Protein AF-A0A353NN80-F1 (afdb_monomer_lite)

Radius of gyration: 13.12 Å; chains: 1; bounding box: 34×25×28 Å

Sequence (74 aa):
MQIALTKKLADAMGVNSPSACEAENPMFSWTANWTKVWDNRRAEDMLVLVNNATRFTVAIYQVKRKDLKNVAEM

Secondary structure (DSSP, 8-state):
-EEEEPHHHHHHHT--PPP--S---GGGEEEEEEE---SS--SEEEEEEEETTTSS-EEEEEEEHHHHHTGGG-

pLDDT: mean 79.11, std 11.54, range [46.5, 92.0]

Structure (mmCIF, N/CA/C/O backbone):
data_AF-A0A353NN80-F1
#
_entry.id   AF-A0A353NN80-F1
#
loop_
_atom_site.group_PDB
_atom_site.id
_atom_site.type_symbol
_atom_site.label_atom_id
_atom_site.label_alt_id
_atom_site.label_comp_id
_atom_site.label_asym_id
_atom_site.label_entity_id
_atom_site.label_seq_id
_atom_site.pdbx_PDB_ins_code
_atom_site.Cartn_x
_atom_site.Cartn_y
_atom_site.Cartn_z
_atom_site.occupancy
_atom_site.B_iso_or_equiv
_atom_site.auth_seq_id
_atom_site.auth_comp_id
_atom_site.auth_asym_id
_atom_site.auth_atom_id
_atom_site.pdbx_PDB_model_num
ATOM 1 N N . MET A 1 1 ? 15.591 1.663 -1.378 1.00 76.81 1 MET A N 1
ATOM 2 C CA . MET A 1 1 ? 14.261 1.010 -1.452 1.00 76.81 1 MET A CA 1
ATOM 3 C C . MET A 1 1 ? 13.243 2.101 -1.249 1.00 76.81 1 MET A C 1
ATOM 5 O O . MET A 1 1 ? 13.190 2.676 -0.166 1.00 76.81 1 MET A O 1
ATOM 9 N N . GLN A 1 2 ? 12.458 2.380 -2.281 1.00 84.88 2 GLN A N 1
ATOM 10 C CA . GLN A 1 2 ? 11.545 3.514 -2.320 1.00 84.88 2 GLN A CA 1
ATOM 11 C C . GLN A 1 2 ? 10.099 3.033 -2.205 1.00 84.88 2 GLN A C 1
ATOM 13 O O . GLN A 1 2 ? 9.660 2.179 -2.977 1.00 84.88 2 GLN A O 1
ATOM 18 N N . ILE A 1 3 ? 9.346 3.598 -1.259 1.00 87.12 3 ILE A N 1
ATOM 19 C CA . ILE A 1 3 ? 7.907 3.358 -1.121 1.00 87.12 3 ILE A CA 1
ATOM 20 C C . ILE A 1 3 ? 7.181 4.664 -1.429 1.00 87.12 3 ILE A C 1
ATOM 22 O O . ILE A 1 3 ? 7.236 5.618 -0.657 1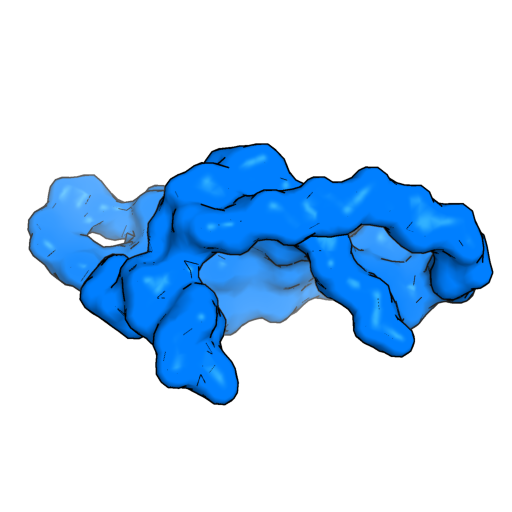.00 87.12 3 ILE A O 1
ATOM 26 N N . ALA A 1 4 ? 6.504 4.706 -2.572 1.00 88.69 4 ALA A N 1
ATOM 27 C CA . ALA A 1 4 ? 5.630 5.805 -2.941 1.00 88.69 4 ALA A CA 1
ATOM 28 C C . ALA A 1 4 ? 4.253 5.599 -2.305 1.00 88.69 4 ALA A C 1
ATOM 30 O O . ALA A 1 4 ? 3.654 4.530 -2.430 1.00 88.69 4 ALA A O 1
ATOM 31 N N . LEU A 1 5 ? 3.734 6.626 -1.640 1.00 89.00 5 LEU A N 1
ATOM 32 C CA . LEU A 1 5 ? 2.395 6.597 -1.066 1.00 89.00 5 LEU A CA 1
ATOM 33 C C . LEU A 1 5 ? 1.386 7.104 -2.096 1.00 89.00 5 LEU A C 1
ATOM 35 O O . LEU A 1 5 ? 1.600 8.124 -2.749 1.00 89.00 5 LEU A O 1
ATOM 39 N N . THR A 1 6 ? 0.242 6.435 -2.213 1.00 90.00 6 THR A N 1
ATOM 40 C CA . THR A 1 6 ? -0.907 7.058 -2.886 1.00 90.00 6 THR A CA 1
ATOM 41 C C . THR A 1 6 ? -1.377 8.283 -2.102 1.00 90.00 6 THR A C 1
ATOM 43 O O . THR A 1 6 ? -1.315 8.294 -0.872 1.00 90.00 6 THR A O 1
ATOM 46 N N . LYS A 1 7 ? -1.942 9.281 -2.795 1.00 87.44 7 LYS A N 1
ATOM 47 C CA . LYS A 1 7 ? -2.528 10.470 -2.150 1.00 87.44 7 LYS A CA 1
ATOM 48 C C . LYS A 1 7 ? -3.517 10.095 -1.041 1.00 87.44 7 LYS A C 1
ATOM 50 O O . LYS A 1 7 ? -3.424 10.593 0.069 1.00 87.44 7 LYS A O 1
ATOM 55 N N . LYS A 1 8 ? -4.389 9.121 -1.318 1.00 88.44 8 LYS A N 1
ATOM 56 C CA . LYS A 1 8 ? -5.366 8.587 -0.359 1.00 88.44 8 LYS A CA 1
ATOM 57 C C . LYS A 1 8 ? -4.717 8.093 0.941 1.00 88.44 8 LYS A C 1
ATOM 59 O O . LYS A 1 8 ? -5.265 8.316 2.015 1.00 88.44 8 LYS A O 1
ATOM 64 N N . LEU A 1 9 ? -3.595 7.379 0.841 1.00 88.44 9 LEU A N 1
ATOM 65 C CA . LEU A 1 9 ? -2.869 6.866 2.002 1.00 88.44 9 LEU A CA 1
ATOM 66 C C . LEU A 1 9 ? -2.088 7.983 2.713 1.00 88.44 9 LEU A C 1
ATOM 68 O O . LEU A 1 9 ? -2.115 8.038 3.938 1.00 88.44 9 LEU A O 1
ATOM 72 N N . ALA A 1 10 ? -1.447 8.888 1.970 1.00 88.44 10 ALA A N 1
ATOM 73 C CA . ALA A 1 10 ? -0.744 10.041 2.537 1.00 88.44 10 ALA A CA 1
ATOM 74 C C . ALA A 1 10 ? -1.691 10.935 3.360 1.00 88.44 10 ALA A C 1
ATOM 76 O O . ALA A 1 10 ? -1.411 11.218 4.524 1.00 88.44 10 ALA A O 1
ATOM 77 N N . ASP A 1 11 ? -2.860 11.263 2.800 1.00 87.00 11 ASP A N 1
ATOM 78 C CA . ASP A 1 11 ? -3.912 12.031 3.473 1.00 87.00 11 ASP A CA 1
ATOM 79 C C . ASP A 1 11 ? -4.404 11.314 4.743 1.00 87.00 11 ASP A C 1
ATOM 81 O O . ASP A 1 11 ? -4.633 11.941 5.775 1.00 87.00 11 ASP A O 1
ATOM 85 N N . ALA A 1 12 ? -4.544 9.984 4.692 1.00 83.94 12 ALA A N 1
ATOM 86 C CA . ALA A 1 12 ? -4.986 9.186 5.835 1.00 83.94 12 ALA A CA 1
ATOM 87 C C . ALA A 1 12 ? -3.958 9.129 6.977 1.00 83.94 12 ALA A C 1
ATOM 89 O O . ALA A 1 12 ? -4.359 9.003 8.135 1.00 83.94 12 ALA A O 1
ATOM 90 N N . MET A 1 13 ? -2.665 9.218 6.655 1.00 85.31 13 MET A N 1
ATOM 91 C CA . MET A 1 13 ? -1.570 9.255 7.631 1.00 85.31 13 MET A CA 1
ATOM 92 C C . MET A 1 13 ? -1.208 10.677 8.076 1.00 85.31 13 MET A C 1
ATOM 94 O O . MET A 1 13 ? -0.407 10.835 8.990 1.00 85.31 13 MET A O 1
ATOM 98 N N . GLY A 1 14 ? -1.772 11.713 7.446 1.00 84.50 14 GLY A N 1
ATOM 99 C CA . GLY A 1 14 ? -1.435 13.107 7.742 1.00 84.50 14 GLY A CA 1
ATOM 100 C C . GLY A 1 14 ? 0.001 13.486 7.363 1.00 84.50 14 GLY A C 1
ATOM 101 O O . GLY A 1 14 ? 0.553 14.424 7.932 1.00 84.50 14 GLY A O 1
ATOM 102 N N . VAL A 1 15 ? 0.617 12.761 6.424 1.00 84.12 15 VAL A N 1
ATOM 103 C CA . VAL A 1 15 ? 2.009 12.979 6.010 1.00 84.12 15 VAL A CA 1
ATOM 104 C C . VAL A 1 15 ? 2.041 13.699 4.667 1.00 84.12 15 VAL A C 1
ATOM 106 O O . VAL A 1 15 ? 1.393 1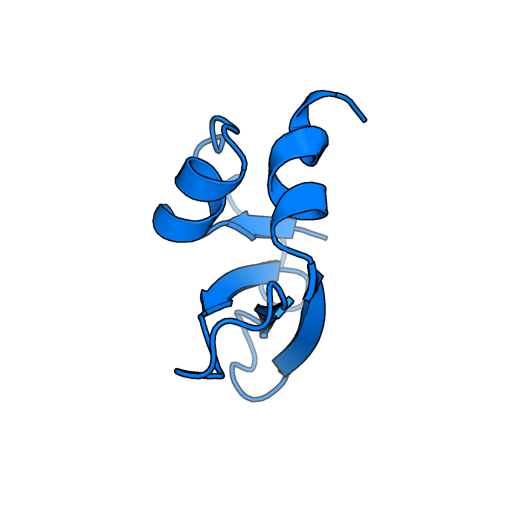3.282 3.705 1.00 84.12 15 VAL A O 1
ATOM 109 N N . ASN A 1 16 ? 2.853 14.752 4.572 1.00 76.50 16 ASN A N 1
ATOM 110 C CA . ASN A 1 16 ? 3.160 15.384 3.294 1.00 76.50 16 ASN A CA 1
ATOM 111 C C . ASN A 1 16 ? 4.083 14.456 2.497 1.00 76.50 16 ASN A C 1
ATOM 113 O O . ASN A 1 16 ? 5.247 14.284 2.853 1.00 76.50 16 ASN A O 1
ATOM 117 N N . SER A 1 17 ? 3.574 13.841 1.428 1.00 65.25 17 SER A N 1
ATOM 118 C CA . SER A 1 17 ? 4.417 13.017 0.559 1.00 65.25 17 SER A CA 1
ATOM 119 C C . SER A 1 17 ? 5.342 13.925 -0.258 1.00 65.25 17 SER A C 1
ATOM 121 O O . SER A 1 17 ? 4.830 14.738 -1.035 1.00 65.25 17 SER A O 1
ATOM 123 N N . PRO A 1 18 ? 6.678 13.797 -0.149 1.00 64.00 18 PRO A N 1
ATOM 124 C CA . PRO A 1 18 ? 7.574 14.454 -1.090 1.00 64.00 18 PRO A CA 1
ATOM 125 C C . PRO A 1 18 ? 7.282 13.954 -2.513 1.00 64.00 18 PRO A C 1
ATOM 127 O O . PRO A 1 18 ? 6.836 12.816 -2.708 1.00 64.00 18 PRO A O 1
ATOM 130 N N . SER A 1 19 ? 7.492 14.819 -3.510 1.00 60.06 19 SER A N 1
ATOM 131 C CA . SER A 1 19 ? 7.368 14.443 -4.920 1.00 60.06 19 SER A CA 1
ATOM 132 C C . SER A 1 19 ? 8.306 13.281 -5.232 1.00 60.06 19 SER A C 1
ATOM 134 O O . SER A 1 19 ? 9.402 13.214 -4.674 1.00 60.06 19 SER A O 1
ATOM 136 N N . ALA A 1 20 ? 7.866 12.374 -6.109 1.00 60.78 20 ALA A N 1
ATOM 137 C CA . ALA A 1 20 ? 8.605 11.172 -6.479 1.00 60.78 20 ALA A CA 1
ATOM 138 C C . ALA A 1 20 ? 10.092 11.485 -6.727 1.00 60.78 20 ALA A C 1
ATOM 140 O O . ALA A 1 20 ? 10.423 12.256 -7.623 1.00 60.78 20 ALA A O 1
ATOM 141 N N . CYS A 1 21 ? 10.965 10.906 -5.895 1.00 56.41 21 CYS A N 1
ATOM 142 C CA . CYS A 1 21 ? 12.410 10.963 -6.086 1.00 56.41 21 CYS A CA 1
ATOM 143 C C . CYS A 1 21 ? 12.729 10.293 -7.427 1.00 56.41 21 CYS A C 1
ATOM 145 O O . CYS A 1 21 ? 12.285 9.162 -7.657 1.00 56.41 21 CYS A O 1
ATOM 147 N N . GLU A 1 22 ? 13.424 11.000 -8.317 1.00 60.19 22 GLU A N 1
ATOM 148 C CA . GLU A 1 22 ? 13.799 10.463 -9.620 1.00 60.19 22 GLU A CA 1
ATOM 149 C C . GLU A 1 22 ? 14.774 9.287 -9.455 1.00 60.19 22 GLU A C 1
ATOM 151 O O . GLU A 1 22 ? 15.826 9.401 -8.832 1.00 60.19 22 GLU A O 1
ATOM 156 N N . ALA A 1 23 ? 14.393 8.161 -10.064 1.00 57.44 23 ALA A N 1
ATOM 157 C CA . ALA A 1 23 ? 15.237 7.028 -10.436 1.00 57.44 23 ALA A CA 1
ATOM 158 C C . ALA A 1 23 ? 15.978 6.260 -9.313 1.00 57.44 23 ALA A C 1
ATOM 160 O O . ALA A 1 23 ? 17.195 6.092 -9.371 1.00 57.44 23 ALA A O 1
ATOM 161 N N . GLU A 1 24 ? 15.251 5.618 -8.388 1.00 66.12 24 GLU A N 1
ATOM 162 C CA . GLU A 1 24 ? 15.695 4.293 -7.911 1.00 66.12 24 GLU A CA 1
ATOM 163 C C . GLU A 1 24 ? 15.233 3.210 -8.907 1.00 66.12 24 GLU A C 1
ATOM 165 O O . GLU A 1 24 ? 14.147 3.298 -9.483 1.00 66.12 24 GLU A O 1
ATOM 170 N N . ASN A 1 25 ? 16.066 2.184 -9.133 1.00 80.25 25 ASN A N 1
ATOM 171 C CA . ASN A 1 25 ? 15.751 1.056 -10.019 1.00 80.25 25 ASN A CA 1
ATOM 172 C C . ASN A 1 25 ? 14.332 0.517 -9.714 1.00 80.25 25 ASN A C 1
ATOM 174 O O . ASN A 1 25 ? 14.069 0.163 -8.560 1.00 80.25 25 ASN A O 1
ATOM 178 N N . PRO A 1 26 ? 13.438 0.403 -10.720 1.00 79.00 26 PRO A N 1
ATOM 179 C CA . PRO A 1 26 ? 12.049 -0.006 -10.530 1.00 79.00 26 PRO A CA 1
ATOM 180 C C . PRO A 1 26 ? 11.856 -1.296 -9.720 1.00 79.00 26 PRO A C 1
ATOM 182 O O . PRO A 1 26 ? 10.859 -1.412 -9.005 1.00 79.00 26 PRO A O 1
ATOM 185 N N . MET A 1 27 ? 12.812 -2.232 -9.773 1.00 81.62 27 MET A N 1
ATOM 186 C CA . MET A 1 27 ? 12.821 -3.463 -8.967 1.00 81.62 27 MET A CA 1
ATOM 187 C C . MET A 1 27 ? 12.807 -3.194 -7.454 1.00 81.62 27 MET A C 1
ATOM 189 O O . MET A 1 27 ? 12.226 -3.974 -6.703 1.00 81.62 27 MET A O 1
ATOM 193 N N . PHE A 1 28 ? 13.397 -2.084 -7.006 1.00 84.06 28 PHE A N 1
ATOM 194 C CA . PHE A 1 28 ? 13.463 -1.666 -5.601 1.00 84.06 28 PHE A CA 1
ATOM 195 C C . PHE A 1 28 ? 12.436 -0.583 -5.241 1.00 84.06 28 PHE A C 1
ATOM 197 O O . PHE A 1 28 ? 12.523 0.006 -4.159 1.00 84.06 28 PHE A O 1
ATOM 204 N N . SER A 1 29 ? 11.460 -0.335 -6.121 1.00 87.00 29 SER A N 1
ATOM 205 C CA . SER A 1 29 ? 10.410 0.662 -5.917 1.00 87.00 29 SER A CA 1
ATOM 206 C C . SER A 1 29 ? 9.028 0.016 -5.787 1.00 87.00 29 SER A C 1
ATOM 208 O O . SER A 1 29 ? 8.669 -0.905 -6.528 1.00 87.00 29 SER A O 1
ATOM 210 N N . TRP A 1 30 ? 8.249 0.506 -4.829 1.00 89.25 30 TRP A N 1
ATOM 211 C CA . TRP A 1 30 ? 6.928 -0.012 -4.494 1.00 89.25 30 TRP A CA 1
ATOM 212 C C . TRP A 1 30 ? 5.924 1.127 -4.365 1.00 89.25 30 TRP A C 1
ATOM 214 O O . TRP A 1 30 ? 6.255 2.207 -3.880 1.00 89.25 30 TRP A O 1
ATOM 224 N N . THR A 1 31 ? 4.680 0.873 -4.754 1.00 90.06 31 THR A N 1
ATOM 225 C CA . THR A 1 31 ? 3.554 1.769 -4.492 1.00 90.06 31 THR A CA 1
ATOM 226 C C . THR A 1 31 ? 2.721 1.201 -3.355 1.00 90.06 31 THR A C 1
ATOM 228 O O . THR A 1 31 ? 2.186 0.100 -3.475 1.00 90.06 31 THR A O 1
ATOM 231 N N . ALA A 1 32 ? 2.592 1.952 -2.265 1.00 92.00 32 ALA A N 1
ATOM 232 C CA .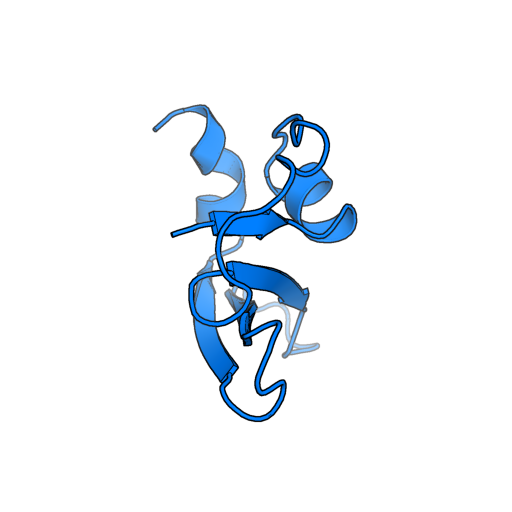 ALA A 1 32 ? 1.734 1.619 -1.140 1.00 92.00 32 ALA A CA 1
ATOM 233 C C . ALA A 1 32 ? 0.369 2.306 -1.272 1.00 92.00 32 ALA A C 1
ATOM 235 O O . ALA A 1 32 ? 0.247 3.529 -1.413 1.00 92.00 32 ALA A O 1
ATOM 236 N N . ASN A 1 33 ? -0.680 1.499 -1.185 1.00 90.88 33 ASN A N 1
ATOM 237 C CA . ASN A 1 33 ? -2.066 1.928 -1.179 1.00 90.88 33 ASN A CA 1
ATOM 238 C C . ASN A 1 33 ? -2.771 1.426 0.083 1.00 90.88 33 ASN A C 1
ATOM 240 O O . ASN A 1 33 ? -2.338 0.481 0.739 1.00 90.88 33 ASN A O 1
ATOM 244 N N . TRP A 1 34 ? -3.887 2.066 0.399 1.00 88.44 34 TRP A N 1
ATOM 245 C CA . TRP A 1 34 ? -4.738 1.734 1.525 1.00 88.44 34 TRP A CA 1
ATOM 246 C C . TRP A 1 34 ? -6.152 1.446 1.046 1.00 88.44 34 TRP A C 1
ATOM 248 O O . TRP A 1 34 ? -6.764 2.230 0.308 1.00 88.44 34 TRP A O 1
ATOM 258 N N . THR A 1 35 ? -6.702 0.323 1.493 1.00 87.50 35 THR A N 1
ATOM 259 C CA . THR A 1 35 ? -8.076 -0.057 1.192 1.00 87.50 35 THR A CA 1
ATOM 260 C C . THR A 1 35 ? -8.797 -0.598 2.416 1.00 87.50 35 THR A C 1
ATOM 262 O O . THR A 1 35 ? -8.209 -1.237 3.287 1.00 87.50 35 THR A O 1
ATOM 265 N N . LYS A 1 36 ? -10.103 -0.336 2.458 1.00 82.94 36 LYS A N 1
ATOM 266 C CA . LYS A 1 36 ? -11.010 -0.985 3.397 1.00 82.94 36 LYS A CA 1
ATOM 267 C C . LYS A 1 36 ? -11.423 -2.306 2.771 1.00 82.94 36 LYS A C 1
ATOM 269 O O . LYS A 1 36 ? -11.847 -2.311 1.619 1.00 82.94 36 LYS A O 1
ATOM 274 N N . VAL A 1 37 ? -11.274 -3.401 3.504 1.00 72.19 37 VAL A N 1
ATOM 275 C CA . VAL A 1 37 ? -11.609 -4.742 2.991 1.00 72.19 37 VAL A CA 1
ATOM 276 C C . VAL A 1 37 ? -12.911 -5.272 3.572 1.00 72.19 37 VAL A C 1
ATOM 278 O O . VAL A 1 37 ? -13.566 -6.102 2.954 1.00 72.19 37 VAL A O 1
ATOM 281 N N . TRP A 1 38 ? -13.333 -4.740 4.715 1.00 71.00 38 TRP A N 1
ATOM 282 C CA . TRP A 1 38 ? -14.543 -5.176 5.394 1.00 71.00 38 TRP A CA 1
ATOM 283 C C . TRP A 1 38 ? -15.528 -4.010 5.507 1.00 71.00 38 TRP A C 1
ATOM 285 O O . TRP A 1 38 ? -15.170 -2.943 6.005 1.00 71.00 38 TRP A O 1
ATOM 295 N N . ASP A 1 39 ? -16.773 -4.221 5.069 1.00 69.44 39 ASP A N 1
ATOM 296 C CA . ASP A 1 39 ? -17.896 -3.293 5.316 1.00 69.44 39 ASP A CA 1
ATOM 297 C C . ASP A 1 39 ? -18.320 -3.292 6.793 1.00 69.44 39 ASP A C 1
ATOM 299 O O . ASP A 1 39 ? -18.952 -2.370 7.315 1.00 69.44 39 ASP A O 1
ATOM 303 N N . ASN A 1 40 ? -17.938 -4.349 7.498 1.00 59.81 40 ASN A N 1
ATOM 304 C CA . ASN A 1 40 ? -18.145 -4.546 8.913 1.00 59.81 40 ASN A CA 1
ATOM 305 C C . ASN A 1 40 ? -17.261 -3.526 9.645 1.00 59.81 40 ASN A C 1
ATOM 307 O O . ASN A 1 40 ? -16.077 -3.421 9.345 1.00 59.81 40 ASN A O 1
ATOM 311 N N . ARG A 1 41 ? -17.807 -2.827 10.650 1.00 56.59 41 ARG A N 1
ATOM 312 C CA . ARG A 1 41 ? -17.170 -1.753 11.455 1.00 56.59 41 ARG A CA 1
ATOM 313 C C . ARG A 1 41 ? -15.843 -2.110 12.169 1.00 56.59 41 ARG A C 1
ATOM 315 O O . ARG A 1 41 ? -15.434 -1.386 13.077 1.00 56.59 41 ARG A O 1
ATOM 322 N N . ARG A 1 42 ? -15.178 -3.219 11.836 1.00 63.00 42 ARG A N 1
ATOM 323 C CA . ARG A 1 42 ? -13.850 -3.548 12.351 1.00 63.00 42 ARG A CA 1
ATOM 324 C C . ARG A 1 42 ? -12.884 -2.442 11.948 1.00 63.00 42 ARG A C 1
ATOM 326 O O . ARG A 1 42 ? -12.838 -2.019 10.800 1.00 63.00 42 ARG A O 1
ATOM 333 N N . ALA A 1 43 ? -12.121 -1.962 12.921 1.00 67.19 43 ALA A N 1
ATOM 334 C CA . ALA A 1 43 ? -11.159 -0.880 12.749 1.00 67.19 43 ALA A CA 1
ATOM 335 C C . ALA A 1 43 ? -9.888 -1.329 12.003 1.00 67.19 43 ALA A C 1
ATOM 337 O O . ALA A 1 43 ? -8.826 -0.759 12.235 1.00 67.19 43 ALA A O 1
ATOM 338 N N . GLU A 1 44 ? -9.977 -2.374 11.183 1.00 75.44 44 GLU A N 1
ATOM 339 C CA . GLU A 1 44 ? -8.859 -3.032 10.518 1.00 75.44 44 GLU A CA 1
ATOM 340 C C . GLU A 1 44 ? -8.972 -2.792 9.015 1.00 75.44 44 GLU A C 1
ATOM 342 O O . GLU A 1 44 ? -9.939 -3.204 8.376 1.00 75.44 44 GLU A O 1
ATOM 347 N N . ASP A 1 45 ? -7.965 -2.127 8.472 1.00 84.25 45 ASP A N 1
ATOM 348 C CA . ASP A 1 45 ? -7.815 -1.838 7.057 1.00 84.25 45 ASP A CA 1
ATOM 349 C C . ASP A 1 45 ? -6.657 -2.668 6.477 1.00 84.25 45 ASP A C 1
ATOM 351 O O . ASP A 1 45 ? -5.907 -3.312 7.218 1.00 84.25 45 ASP A O 1
ATOM 355 N N . MET A 1 46 ? -6.490 -2.655 5.152 1.00 89.06 46 MET A N 1
ATOM 356 C CA . MET A 1 46 ? -5.337 -3.272 4.493 1.00 89.06 46 MET A CA 1
ATOM 357 C C . MET A 1 46 ? -4.425 -2.234 3.848 1.00 89.06 46 MET A C 1
ATOM 359 O O . MET A 1 46 ? -4.876 -1.345 3.117 1.00 89.06 46 MET A O 1
ATOM 363 N N . LEU A 1 47 ? -3.127 -2.405 4.085 1.00 90.69 47 LEU A N 1
ATOM 364 C CA . LEU A 1 47 ? -2.058 -1.794 3.315 1.00 90.69 47 LEU A CA 1
ATOM 365 C C . LEU A 1 47 ? -1.661 -2.765 2.201 1.00 90.69 47 LEU A C 1
ATOM 367 O O . LEU A 1 47 ? -1.368 -3.932 2.459 1.00 90.69 47 LEU A O 1
ATOM 371 N N . VAL A 1 48 ? -1.649 -2.276 0.969 1.00 91.38 48 VAL A N 1
ATOM 372 C CA . VAL A 1 48 ? -1.297 -3.050 -0.222 1.00 91.38 48 VAL A CA 1
ATOM 373 C C . VAL A 1 48 ? -0.076 -2.403 -0.849 1.00 91.38 48 VAL A C 1
ATOM 375 O O . VAL A 1 48 ? -0.150 -1.251 -1.273 1.00 91.38 48 VAL A O 1
ATOM 378 N N . LEU A 1 49 ? 1.039 -3.126 -0.912 1.00 91.69 49 LEU A N 1
ATOM 379 C CA . LEU A 1 49 ? 2.245 -2.682 -1.598 1.00 91.69 49 LEU A CA 1
ATOM 380 C C . LEU A 1 49 ? 2.376 -3.444 -2.907 1.00 91.69 49 LEU A C 1
ATOM 382 O O . LEU A 1 49 ? 2.380 -4.672 -2.907 1.00 91.69 49 LEU A O 1
ATOM 386 N N . VAL A 1 50 ? 2.527 -2.720 -4.008 1.00 90.25 50 VAL A N 1
ATOM 387 C CA . VAL A 1 50 ? 2.715 -3.289 -5.344 1.00 90.25 50 VAL A CA 1
ATOM 388 C C . VAL A 1 50 ? 4.105 -2.926 -5.835 1.00 90.25 50 VAL A C 1
ATOM 390 O O . VAL A 1 50 ? 4.466 -1.750 -5.834 1.00 90.25 50 VAL A O 1
ATOM 393 N N . ASN A 1 51 ? 4.888 -3.916 -6.260 1.00 90.75 51 ASN A N 1
ATOM 394 C CA . ASN A 1 51 ? 6.178 -3.649 -6.886 1.00 90.75 51 ASN A CA 1
ATOM 395 C C . ASN A 1 51 ? 5.961 -2.966 -8.243 1.00 90.75 51 ASN A C 1
ATOM 397 O O . ASN A 1 51 ? 5.201 -3.461 -9.079 1.00 90.75 51 ASN A O 1
ATOM 401 N N . ASN A 1 52 ? 6.635 -1.842 -8.483 1.00 86.88 52 ASN A N 1
ATOM 402 C CA . ASN A 1 52 ? 6.368 -1.032 -9.672 1.00 86.88 52 ASN A CA 1
ATOM 403 C C . ASN A 1 52 ? 6.840 -1.696 -10.972 1.00 86.88 52 ASN A C 1
ATOM 405 O O . ASN A 1 52 ? 6.290 -1.405 -12.036 1.00 86.88 52 ASN A O 1
ATOM 409 N N . ALA A 1 53 ? 7.835 -2.580 -10.897 1.00 86.81 53 ALA A N 1
ATOM 410 C CA . ALA A 1 53 ? 8.408 -3.223 -12.067 1.00 86.81 53 ALA A CA 1
ATOM 411 C C . ALA A 1 53 ? 7.690 -4.519 -12.451 1.00 86.81 53 ALA A C 1
ATOM 413 O O . ALA A 1 53 ? 7.431 -4.739 -13.631 1.00 86.81 53 ALA A O 1
ATOM 414 N N . THR A 1 54 ? 7.347 -5.368 -11.479 1.00 86.06 54 THR A N 1
ATOM 415 C CA . THR A 1 54 ? 6.671 -6.639 -11.777 1.00 86.06 54 THR A CA 1
ATOM 416 C C . THR A 1 54 ? 5.158 -6.504 -11.797 1.00 86.06 54 THR A C 1
ATOM 418 O O . THR A 1 54 ? 4.516 -7.210 -12.562 1.00 86.06 54 THR A O 1
ATOM 421 N N . ARG A 1 55 ? 4.565 -5.637 -10.963 1.00 79.44 55 ARG A N 1
ATOM 422 C CA . ARG A 1 55 ? 3.111 -5.501 -10.716 1.00 79.44 55 ARG A CA 1
ATOM 423 C C . ARG A 1 55 ? 2.384 -6.767 -10.228 1.00 79.44 55 ARG A C 1
ATOM 425 O O . ARG A 1 55 ? 1.285 -6.651 -9.700 1.00 79.44 55 ARG A O 1
ATOM 432 N N . PHE A 1 56 ? 2.988 -7.949 -10.356 1.00 82.81 56 PHE A N 1
ATOM 433 C CA . PHE A 1 56 ? 2.482 -9.231 -9.858 1.00 82.81 56 PHE A CA 1
ATOM 434 C C . PHE A 1 56 ? 2.939 -9.532 -8.427 1.00 82.81 56 PHE A C 1
ATOM 436 O O . PHE A 1 56 ? 2.304 -10.319 -7.730 1.00 82.81 56 PHE A O 1
ATOM 443 N N . THR A 1 57 ? 4.030 -8.908 -7.971 1.00 82.94 57 THR A N 1
ATOM 444 C CA . THR A 1 57 ? 4.477 -9.034 -6.582 1.00 82.94 57 THR A CA 1
ATOM 445 C C . THR A 1 57 ? 3.723 -8.030 -5.721 1.00 82.94 57 THR A C 1
ATOM 447 O O . THR A 1 57 ? 3.903 -6.816 -5.864 1.00 82.94 57 THR A O 1
ATOM 450 N N . VAL A 1 58 ? 2.889 -8.550 -4.820 1.00 86.38 58 VAL A N 1
ATOM 451 C CA . VAL A 1 58 ? 2.079 -7.756 -3.895 1.00 86.38 58 VAL A CA 1
ATOM 452 C C . VAL A 1 58 ? 2.345 -8.214 -2.466 1.00 86.38 58 VAL A C 1
ATOM 454 O O . 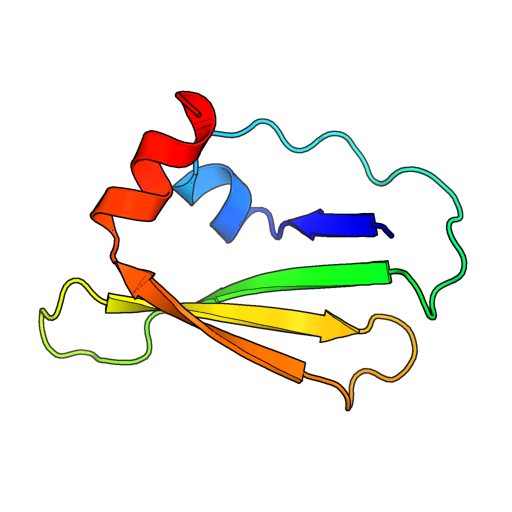VAL A 1 58 ? 2.335 -9.412 -2.188 1.00 86.38 58 VAL A O 1
ATOM 457 N N . ALA A 1 59 ? 2.559 -7.265 -1.559 1.00 89.00 59 ALA A N 1
ATOM 458 C CA . ALA A 1 59 ? 2.570 -7.515 -0.121 1.00 89.00 59 ALA A CA 1
ATOM 459 C C . ALA A 1 59 ? 1.309 -6.909 0.507 1.00 89.00 59 ALA A C 1
ATOM 461 O O . ALA A 1 59 ? 0.937 -5.777 0.190 1.00 89.00 59 ALA A O 1
ATOM 462 N N . ILE A 1 60 ? 0.642 -7.669 1.379 1.00 90.75 60 ILE A N 1
ATOM 463 C CA . ILE A 1 60 ? -0.619 -7.275 2.014 1.00 90.75 60 ILE A CA 1
ATOM 464 C C . ILE A 1 60 ? -0.446 -7.348 3.525 1.00 90.75 60 ILE A C 1
ATOM 466 O O . ILE A 1 60 ? -0.103 -8.399 4.064 1.00 90.75 60 ILE A O 1
ATOM 470 N N . TYR A 1 61 ? -0.726 -6.236 4.201 1.00 89.38 61 TYR A N 1
ATOM 471 C CA . TYR A 1 61 ? -0.676 -6.139 5.654 1.00 89.38 61 TYR A CA 1
ATOM 472 C C . TYR A 1 61 ? -2.006 -5.649 6.198 1.00 89.38 61 TYR A C 1
ATOM 474 O O . TYR A 1 61 ? -2.585 -4.691 5.686 1.00 89.38 61 TYR A O 1
ATOM 482 N N . GLN A 1 62 ? -2.466 -6.282 7.271 1.00 87.06 62 GLN A N 1
ATOM 483 C CA . GLN A 1 62 ? -3.588 -5.788 8.051 1.00 87.06 62 GLN A CA 1
ATOM 484 C C . GLN A 1 62 ? -3.091 -4.750 9.054 1.00 87.06 62 GLN A C 1
ATOM 486 O O . GLN A 1 62 ? -2.087 -4.955 9.733 1.00 87.06 62 GLN A O 1
ATOM 491 N N . VAL A 1 63 ? -3.803 -3.635 9.156 1.00 85.31 63 VAL A N 1
ATOM 492 C CA . VAL A 1 63 ? -3.410 -2.489 9.977 1.00 85.31 63 VAL A CA 1
ATOM 493 C C . VAL A 1 63 ? -4.634 -1.938 10.694 1.00 85.31 63 VAL A C 1
ATOM 495 O O . VAL A 1 63 ? -5.705 -1.808 10.101 1.00 85.31 63 VAL A O 1
ATOM 498 N N 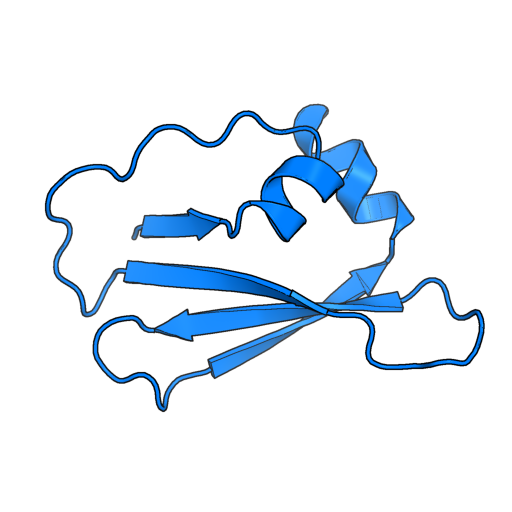. LYS A 1 64 ? -4.502 -1.588 11.980 1.00 84.38 64 LYS A N 1
ATOM 499 C CA . LYS A 1 64 ? -5.590 -0.913 12.693 1.00 84.38 64 LYS A CA 1
ATOM 500 C C . LYS A 1 64 ? -5.586 0.569 12.347 1.00 84.38 64 LYS A C 1
ATOM 502 O O . LYS A 1 64 ? -4.560 1.238 12.363 1.00 84.38 64 LYS A O 1
ATOM 507 N N . ARG A 1 65 ? -6.771 1.126 12.136 1.00 78.38 65 ARG A N 1
ATOM 508 C CA . ARG A 1 65 ? -6.977 2.518 11.722 1.00 78.38 65 ARG A CA 1
ATOM 509 C C . ARG A 1 65 ? -6.406 3.555 12.688 1.00 78.38 65 ARG A C 1
ATOM 511 O O . ARG A 1 65 ? -6.043 4.647 12.269 1.00 78.38 65 ARG A O 1
ATOM 518 N N . LYS A 1 66 ? -6.362 3.227 13.981 1.00 80.88 66 LYS A N 1
ATOM 519 C CA . LYS A 1 66 ? -5.746 4.079 15.007 1.00 80.88 66 LYS A CA 1
ATOM 520 C C . LYS A 1 66 ? -4.224 4.168 14.840 1.00 80.88 66 LYS A C 1
ATOM 522 O O . LYS A 1 66 ? -3.666 5.224 15.092 1.00 80.88 66 LYS A 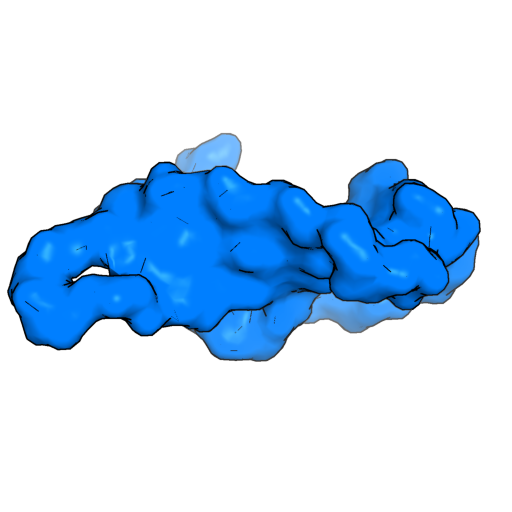O 1
ATOM 527 N N . ASP A 1 67 ? -3.591 3.104 14.349 1.00 80.19 67 ASP A N 1
ATOM 528 C CA . ASP A 1 67 ? -2.139 3.034 14.196 1.00 80.19 67 ASP A CA 1
ATOM 529 C C . ASP A 1 67 ? -1.689 3.849 12.969 1.00 80.19 67 ASP A C 1
ATOM 531 O O . ASP A 1 67 ? -0.615 4.432 12.991 1.00 80.19 67 ASP A O 1
ATOM 535 N N . LEU A 1 68 ? -2.549 4.001 11.946 1.00 76.88 68 LEU A N 1
ATOM 536 C CA . LEU A 1 68 ? -2.295 4.881 10.789 1.00 76.88 68 LEU A CA 1
ATOM 537 C C . LEU A 1 68 ? -2.231 6.370 11.146 1.00 76.88 68 LEU A C 1
ATOM 539 O O . LEU A 1 68 ? -1.563 7.129 10.454 1.00 76.88 68 LEU A O 1
ATOM 543 N N . LYS A 1 69 ? -2.937 6.801 12.197 1.00 71.12 69 LYS A N 1
ATOM 544 C CA . LYS A 1 69 ? -2.995 8.217 12.592 1.00 71.12 69 LYS A CA 1
ATOM 545 C C . LYS A 1 69 ? -1.774 8.673 13.385 1.00 71.12 69 LYS A C 1
ATOM 547 O O . LYS A 1 69 ? -1.482 9.860 13.392 1.00 71.12 69 LYS A O 1
ATOM 552 N N . ASN A 1 70 ? -1.076 7.738 14.022 1.00 66.94 70 ASN A N 1
ATOM 553 C CA . ASN A 1 70 ? 0.052 8.035 14.903 1.00 66.94 70 ASN A CA 1
ATOM 554 C C . ASN A 1 70 ? 1.405 7.904 14.186 1.00 66.94 70 ASN A C 1
ATOM 556 O O . ASN A 1 70 ? 2.446 8.026 14.818 1.00 66.94 70 ASN A O 1
ATOM 560 N N . VAL A 1 71 ? 1.409 7.647 12.872 1.00 66.81 71 VAL A N 1
ATOM 561 C CA . VAL A 1 71 ? 2.643 7.447 12.093 1.00 66.81 71 VAL A CA 1
ATOM 562 C C . VAL A 1 71 ? 3.491 8.720 12.034 1.00 66.81 71 VAL A C 1
ATOM 564 O O . VAL A 1 71 ? 4.706 8.627 11.947 1.00 66.81 71 VAL A O 1
ATOM 567 N N . ALA A 1 72 ? 2.876 9.903 12.115 1.00 57.44 72 ALA A N 1
ATOM 568 C CA . ALA A 1 72 ? 3.603 11.172 12.153 1.00 57.44 72 ALA A CA 1
ATOM 569 C C . ALA A 1 72 ? 4.280 11.463 13.512 1.00 57.44 72 ALA A C 1
ATOM 571 O O . ALA A 1 72 ? 5.101 12.372 13.590 1.00 57.44 72 ALA A O 1
ATOM 572 N N . GLU A 1 73 ? 3.926 10.725 14.571 1.00 55.50 73 GLU A N 1
ATOM 573 C CA . GLU A 1 73 ? 4.468 10.881 15.932 1.00 55.50 73 GLU A CA 1
ATOM 574 C C . GLU A 1 73 ? 5.528 9.813 16.284 1.00 55.50 73 GLU A C 1
ATOM 576 O O . GLU A 1 73 ? 6.058 9.825 17.396 1.00 55.50 73 GLU A O 1
ATOM 581 N N . MET A 1 74 ? 5.828 8.894 15.355 1.00 46.50 74 MET A N 1
ATOM 582 C CA . MET A 1 74 ? 6.888 7.875 15.452 1.00 46.50 74 MET A CA 1
ATOM 583 C C . MET A 1 74 ? 8.144 8.302 14.696 1.00 46.50 74 MET A C 1
ATOM 585 O O . MET A 1 74 ? 9.243 7.991 15.206 1.00 46.50 74 MET A O 1
#

Foldseek 3Di:
DEEAEDPQLCVLLVHDGDDDDPDDPLQPYWYWYKAAPDPPPQQKTKIWIARRVPSPDIDIDIDGSVVSNCPVVD